Protein AF-A0A520A0E2-F1 (afdb_monomer_lite)

pLDDT: mean 92.07, std 6.9, range [66.88, 98.44]

Structure (mmCIF, N/CA/C/O backbone):
data_AF-A0A520A0E2-F1
#
_entry.id   AF-A0A520A0E2-F1
#
loop_
_atom_site.group_PDB
_atom_site.id
_atom_site.type_symbol
_atom_site.label_atom_id
_atom_site.label_alt_id
_atom_site.label_comp_id
_atom_site.label_asym_id
_atom_site.label_entity_id
_atom_site.label_seq_id
_atom_site.pdbx_PDB_ins_code
_atom_site.Cartn_x
_atom_site.Cartn_y
_atom_site.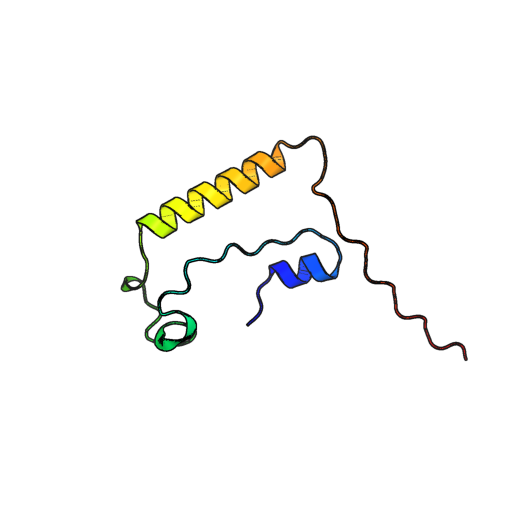Cartn_z
_atom_site.occupancy
_atom_site.B_iso_or_equiv
_atom_site.auth_seq_id
_atom_site.auth_comp_id
_atom_site.auth_asym_id
_atom_site.auth_atom_id
_atom_site.pdbx_PDB_model_num
ATOM 1 N N . GLY A 1 1 ? -6.633 5.422 -13.289 1.00 74.75 1 GLY A N 1
ATOM 2 C CA . GLY A 1 1 ? -6.952 4.093 -12.732 1.00 74.75 1 GLY A CA 1
ATOM 3 C C . GLY A 1 1 ? -7.842 4.234 -11.512 1.00 74.75 1 GLY A C 1
ATOM 4 O O . GLY A 1 1 ? -8.301 5.338 -11.239 1.00 74.75 1 GLY A O 1
ATOM 5 N N . GLY A 1 2 ? -8.065 3.133 -10.799 1.00 86.25 2 GLY A N 1
ATOM 6 C CA . GLY A 1 2 ? -8.772 3.058 -9.517 1.00 86.25 2 GLY A CA 1
ATOM 7 C C . GLY A 1 2 ? -8.118 1.996 -8.628 1.00 86.25 2 GLY A C 1
ATOM 8 O O . GLY A 1 2 ? -7.275 1.239 -9.104 1.00 86.25 2 GLY A O 1
ATOM 9 N N . THR A 1 3 ? -8.449 1.973 -7.343 1.00 93.12 3 THR A N 1
ATOM 10 C CA . THR A 1 3 ? -7.849 1.067 -6.342 1.00 93.12 3 THR A CA 1
ATOM 11 C C . THR A 1 3 ? -8.836 0.844 -5.194 1.00 93.12 3 THR A C 1
ATOM 13 O O . THR A 1 3 ? -9.774 1.620 -5.012 1.00 93.12 3 THR A O 1
ATOM 16 N N . ASP A 1 4 ? -8.630 -0.209 -4.409 1.00 95.44 4 ASP A N 1
ATOM 17 C CA . ASP A 1 4 ? -9.637 -0.782 -3.512 1.00 95.44 4 ASP A CA 1
ATOM 18 C C . ASP A 1 4 ? -10.119 0.159 -2.400 1.00 95.44 4 ASP A C 1
ATOM 20 O O . ASP A 1 4 ? -11.261 0.053 -1.953 1.00 95.44 4 ASP A O 1
ATOM 24 N N . HIS A 1 5 ? -9.303 1.136 -1.983 1.00 95.06 5 HIS A N 1
ATOM 25 C CA . HIS A 1 5 ? -9.716 2.110 -0.964 1.00 95.06 5 HIS A CA 1
ATOM 26 C C . HIS A 1 5 ? -10.966 2.914 -1.369 1.00 95.06 5 HIS A C 1
ATOM 28 O O . HIS A 1 5 ? -11.714 3.362 -0.499 1.00 95.06 5 HIS A O 1
ATOM 34 N N . GLN A 1 6 ? -11.219 3.067 -2.675 1.00 94.94 6 GLN A N 1
ATOM 35 C CA . GLN A 1 6 ? -12.362 3.811 -3.206 1.00 94.94 6 GLN A CA 1
ATOM 36 C C . GLN A 1 6 ? -13.701 3.186 -2.795 1.00 94.94 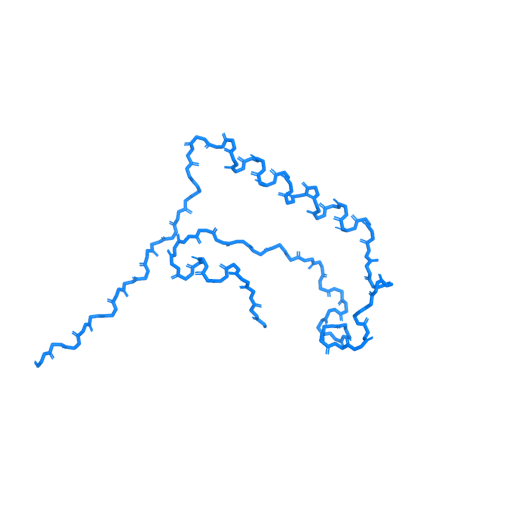6 GLN A C 1
ATOM 38 O O . GLN A 1 6 ? -14.663 3.914 -2.558 1.00 94.94 6 GLN A O 1
ATOM 43 N N . ALA A 1 7 ? -13.768 1.856 -2.659 1.00 93.81 7 ALA A N 1
ATOM 44 C CA . ALA A 1 7 ? -14.985 1.167 -2.233 1.00 93.81 7 ALA A CA 1
ATOM 45 C C . ALA A 1 7 ? -15.372 1.514 -0.783 1.00 93.81 7 ALA A C 1
ATOM 47 O O . ALA A 1 7 ? -16.555 1.628 -0.470 1.00 93.81 7 ALA A O 1
ATOM 48 N N . PHE A 1 8 ? -14.381 1.731 0.087 1.00 93.88 8 PHE A N 1
ATOM 49 C CA . PHE A 1 8 ? -14.599 2.166 1.469 1.00 93.88 8 PHE A CA 1
ATOM 50 C C . PHE A 1 8 ? -14.982 3.646 1.531 1.00 93.88 8 PHE A C 1
ATOM 52 O O . PHE A 1 8 ? -15.949 4.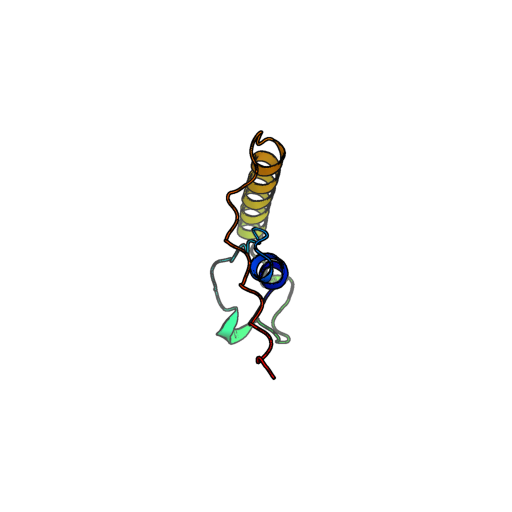004 2.210 1.00 93.88 8 PHE A O 1
ATOM 59 N N . ASP A 1 9 ? -14.274 4.488 0.771 1.00 92.19 9 ASP A N 1
ATOM 60 C CA . ASP A 1 9 ? -14.544 5.927 0.722 1.00 92.19 9 ASP A CA 1
ATOM 61 C C . ASP A 1 9 ? -15.975 6.222 0.248 1.00 92.19 9 ASP A C 1
ATOM 63 O O . ASP A 1 9 ? -16.657 7.075 0.817 1.00 92.19 9 ASP A O 1
ATOM 67 N N . ALA A 1 10 ? -16.470 5.446 -0.723 1.00 91.62 10 ALA A N 1
ATOM 68 C CA . ALA A 1 10 ? -17.824 5.561 -1.266 1.00 91.62 10 ALA A CA 1
ATOM 69 C C . ALA A 1 10 ? -18.938 5.384 -0.218 1.00 91.62 10 ALA A C 1
ATOM 71 O O . ALA A 1 10 ? -20.048 5.873 -0.419 1.00 91.62 10 ALA A O 1
ATOM 72 N N . VAL A 1 11 ? -18.659 4.713 0.902 1.00 91.94 11 VAL A N 1
ATOM 73 C CA . VAL A 1 11 ? -19.612 4.488 2.004 1.00 91.94 11 VAL A CA 1
ATOM 74 C C . VAL A 1 11 ? -19.184 5.192 3.293 1.00 91.94 11 VAL A C 1
ATOM 76 O O . VAL A 1 11 ? -19.559 4.785 4.391 1.00 91.94 11 VAL A O 1
ATOM 79 N N . GLY A 1 12 ? -18.375 6.250 3.179 1.00 92.12 12 GLY A N 1
ATOM 80 C CA . GLY A 1 12 ? -17.951 7.078 4.310 1.00 92.12 12 GLY A CA 1
ATOM 81 C C . GLY A 1 12 ? -16.996 6.383 5.287 1.00 92.12 12 GLY A C 1
ATOM 82 O O . GLY A 1 12 ? -16.764 6.895 6.384 1.00 92.12 12 GLY A O 1
ATOM 83 N N . ILE A 1 13 ? -16.427 5.227 4.926 1.00 93.31 13 ILE A N 1
ATOM 84 C CA . ILE A 1 13 ? -15.374 4.574 5.709 1.00 93.31 13 ILE A CA 1
ATOM 85 C C . ILE A 1 13 ? -14.021 5.119 5.227 1.00 93.31 13 ILE A C 1
ATOM 87 O O . ILE A 1 13 ? -13.747 5.047 4.032 1.00 93.31 13 ILE A O 1
ATOM 91 N N . PRO A 1 14 ? -13.153 5.646 6.115 1.00 94.00 14 PRO A N 1
ATOM 92 C CA . PRO A 1 14 ? -11.841 6.141 5.708 1.00 94.00 14 PRO A CA 1
ATOM 93 C C . PRO A 1 14 ? -11.005 5.046 5.028 1.00 94.00 14 PRO A C 1
ATOM 95 O O . PRO A 1 14 ? -10.542 4.114 5.683 1.00 94.00 14 PRO A O 1
ATOM 98 N N . GLY A 1 15 ? -10.824 5.169 3.714 1.00 93.75 15 GLY A N 1
ATOM 99 C CA . GLY A 1 15 ? -9.916 4.360 2.906 1.00 93.75 15 GLY A CA 1
ATOM 100 C C . GLY A 1 15 ? -8.728 5.203 2.449 1.00 93.75 15 GLY A C 1
ATOM 101 O O . GLY A 1 15 ? -8.896 6.364 2.081 1.00 93.75 15 GLY A O 1
ATOM 102 N N . PHE A 1 16 ? -7.529 4.624 2.453 1.00 93.00 16 PHE A N 1
ATOM 103 C CA . PHE A 1 16 ? -6.296 5.319 2.082 1.00 93.00 16 PHE A CA 1
ATOM 104 C C . PHE A 1 16 ? -5.570 4.573 0.967 1.00 93.00 16 PHE A C 1
ATOM 106 O O . PHE A 1 16 ? -5.475 3.347 0.993 1.00 93.00 16 PHE A O 1
ATOM 113 N N . GLN A 1 17 ? -5.012 5.324 0.020 1.00 93.81 17 GLN A N 1
ATOM 114 C CA . GLN A 1 17 ? -4.019 4.822 -0.920 1.00 93.81 17 GLN A CA 1
ATOM 115 C C . GLN A 1 17 ? -2.652 5.374 -0.529 1.00 93.81 17 GLN A C 1
ATOM 117 O O . GLN A 1 17 ? -2.492 6.583 -0.370 1.00 93.81 17 GLN A O 1
ATOM 122 N N . PHE A 1 18 ? -1.663 4.495 -0.416 1.00 91.88 18 PHE A N 1
ATOM 123 C CA . PHE A 1 18 ? -0.264 4.886 -0.286 1.00 91.88 18 PHE A CA 1
ATOM 124 C C . PHE A 1 18 ? 0.355 4.848 -1.681 1.00 91.88 18 PHE A C 1
ATOM 126 O O . PHE A 1 18 ? 0.422 3.789 -2.301 1.00 91.88 18 PHE A O 1
ATOM 133 N N . ILE A 1 19 ? 0.724 6.016 -2.202 1.00 86.81 19 ILE A N 1
ATOM 134 C CA . ILE A 1 19 ? 1.250 6.177 -3.560 1.00 86.81 19 ILE A CA 1
ATOM 135 C C . ILE A 1 19 ? 2.762 6.396 -3.470 1.00 86.81 19 ILE A C 1
ATOM 137 O O . ILE A 1 19 ? 3.227 7.183 -2.645 1.00 86.81 19 ILE A O 1
ATOM 141 N N . GLN A 1 20 ? 3.511 5.671 -4.298 1.00 87.44 20 GLN A N 1
ATOM 142 C CA . GLN A 1 20 ? 4.957 5.828 -4.463 1.00 87.44 20 GLN A CA 1
ATOM 143 C C . GLN A 1 20 ? 5.269 6.994 -5.413 1.00 87.44 20 GLN A C 1
ATOM 145 O O . GLN A 1 20 ? 4.370 7.523 -6.069 1.00 87.44 20 GLN A O 1
ATOM 150 N N . ASP A 1 21 ? 6.540 7.388 -5.513 1.00 89.88 21 ASP A N 1
ATOM 151 C CA . ASP A 1 21 ? 6.960 8.260 -6.612 1.00 89.88 21 ASP A CA 1
ATOM 152 C C . ASP A 1 21 ? 6.556 7.610 -7.954 1.00 89.88 21 ASP A C 1
ATOM 154 O O . ASP A 1 21 ? 6.778 6.408 -8.128 1.00 89.88 21 ASP A O 1
ATOM 158 N N . PRO A 1 22 ? 5.927 8.348 -8.889 1.00 88.62 22 PRO A N 1
ATOM 159 C CA . PRO A 1 22 ? 5.482 7.784 -10.153 1.00 88.62 22 PRO A CA 1
ATOM 160 C C . PRO A 1 22 ? 6.570 7.085 -10.973 1.00 88.62 22 PRO A C 1
ATOM 162 O O . PRO A 1 22 ? 6.211 6.187 -11.731 1.00 88.62 22 PRO A O 1
ATOM 165 N N . MET A 1 23 ? 7.847 7.483 -10.869 1.00 91.12 23 MET A N 1
ATOM 166 C CA . MET A 1 23 ? 8.944 6.955 -11.700 1.00 91.12 23 MET A CA 1
ATOM 167 C C . MET A 1 23 ? 8.497 6.767 -13.171 1.00 91.12 23 MET A C 1
ATOM 169 O O . MET A 1 23 ? 7.937 7.678 -13.787 1.00 91.12 23 MET A O 1
ATOM 173 N N . ASP A 1 24 ? 8.653 5.556 -13.709 1.00 91.50 24 ASP A N 1
ATOM 174 C CA . ASP A 1 24 ? 8.266 5.189 -15.071 1.00 91.50 24 ASP A CA 1
ATOM 175 C C . ASP A 1 24 ? 6.901 4.469 -15.117 1.00 91.50 24 ASP A C 1
ATOM 177 O O . ASP A 1 24 ? 6.562 3.835 -16.121 1.00 91.50 24 ASP A O 1
ATOM 181 N N . TYR A 1 25 ? 6.110 4.532 -14.035 1.00 92.69 25 TYR A N 1
ATOM 182 C CA . TYR A 1 25 ? 4.889 3.741 -13.850 1.00 92.69 25 TYR A CA 1
ATOM 183 C C . TYR A 1 25 ? 3.923 3.901 -15.020 1.00 92.69 25 TYR A C 1
ATOM 185 O O . TYR A 1 25 ? 3.595 2.940 -15.706 1.00 92.69 25 TYR A O 1
ATOM 193 N N . ASN A 1 26 ? 3.517 5.137 -15.309 1.00 92.00 26 ASN A N 1
ATOM 194 C CA . ASN A 1 26 ? 2.514 5.404 -16.342 1.00 92.00 26 ASN A CA 1
ATOM 195 C C . ASN A 1 26 ? 3.065 5.347 -17.774 1.00 92.00 26 ASN A C 1
ATOM 197 O O . ASN A 1 26 ? 2.284 5.343 -18.721 1.00 92.00 26 ASN A O 1
ATOM 201 N N . THR A 1 27 ? 4.387 5.375 -17.948 1.00 94.00 27 THR A N 1
ATOM 202 C CA . THR A 1 27 ? 5.020 5.502 -19.268 1.00 94.00 27 THR A CA 1
ATOM 203 C C . THR A 1 27 ? 5.596 4.189 -19.775 1.00 94.00 27 THR A C 1
ATOM 205 O O . THR A 1 27 ? 5.711 4.026 -20.989 1.00 94.00 27 THR A O 1
ATOM 208 N N . ARG A 1 28 ? 5.965 3.264 -18.878 1.00 92.94 28 ARG A N 1
ATOM 209 C CA . ARG A 1 28 ? 6.675 2.035 -19.249 1.00 92.94 28 ARG A CA 1
ATOM 210 C C . ARG A 1 28 ? 6.213 0.779 -18.526 1.00 92.94 28 ARG A C 1
ATOM 212 O O . ARG A 1 28 ? 6.069 -0.246 -19.186 1.00 92.94 28 ARG A O 1
ATOM 219 N N . THR A 1 29 ? 6.032 0.812 -17.205 1.00 94.19 29 THR A N 1
ATOM 220 C CA . THR A 1 29 ? 5.880 -0.434 -16.426 1.00 94.19 29 THR A CA 1
ATOM 221 C C . THR A 1 29 ? 4.432 -0.851 -16.212 1.00 94.19 29 THR A C 1
ATOM 223 O O . THR A 1 29 ? 4.123 -2.032 -16.308 1.00 94.19 29 THR A O 1
ATOM 226 N N . HIS A 1 30 ? 3.514 0.082 -15.959 1.00 94.50 30 HIS A N 1
ATOM 227 C CA . HIS A 1 30 ? 2.139 -0.269 -15.616 1.00 94.50 30 HIS A CA 1
ATOM 228 C C . HIS A 1 30 ? 1.444 -1.047 -16.743 1.00 94.50 30 HIS A C 1
ATOM 230 O O . HIS A 1 30 ? 1.348 -0.569 -17.874 1.00 94.50 30 HIS A O 1
ATOM 236 N N . HIS A 1 31 ? 0.924 -2.235 -16.410 1.00 95.50 31 HIS A N 1
ATOM 237 C CA . HIS A 1 31 ? 0.230 -3.132 -17.344 1.00 95.50 31 HIS A CA 1
ATOM 238 C C . HIS A 1 31 ? 1.053 -3.504 -18.588 1.00 95.50 31 HIS A C 1
ATOM 240 O O . HIS A 1 31 ? 0.497 -3.726 -19.666 1.00 95.50 31 HIS A O 1
ATOM 246 N N . SER A 1 32 ? 2.373 -3.596 -18.449 1.00 95.75 32 SER A N 1
ATOM 247 C CA . SER A 1 32 ? 3.254 -4.062 -19.513 1.00 95.75 32 SER A CA 1
ATOM 248 C C . SER A 1 32 ? 4.047 -5.291 -19.071 1.00 95.75 32 SER A C 1
ATOM 250 O O . SER A 1 32 ? 4.041 -5.695 -17.911 1.00 95.75 32 SER A O 1
ATOM 252 N N . ASN A 1 33 ? 4.761 -5.898 -20.014 1.00 96.62 33 ASN A N 1
ATOM 253 C CA . ASN A 1 33 ? 5.741 -6.942 -19.726 1.00 96.62 33 ASN A CA 1
ATOM 254 C C . ASN A 1 33 ? 7.046 -6.391 -19.113 1.00 96.62 33 ASN A C 1
ATOM 256 O O . ASN A 1 33 ? 7.951 -7.173 -18.835 1.00 96.62 33 ASN A O 1
ATOM 260 N N . GLU A 1 34 ? 7.159 -5.070 -18.930 1.00 96.12 34 GLU A N 1
ATOM 261 C CA . GLU A 1 34 ? 8.266 -4.424 -18.221 1.00 96.12 34 GLU A CA 1
ATOM 262 C C . GLU A 1 34 ? 8.037 -4.351 -16.695 1.00 96.12 34 GLU A C 1
ATOM 264 O O . GLU A 1 34 ? 8.948 -3.930 -15.982 1.00 96.12 34 GLU A O 1
ATOM 269 N N . ASP A 1 35 ? 6.868 -4.761 -16.179 1.00 95.50 35 ASP A N 1
ATOM 270 C CA . ASP A 1 35 ? 6.584 -4.863 -14.737 1.00 95.50 35 ASP A CA 1
ATOM 271 C C . ASP A 1 35 ? 7.223 -6.123 -14.134 1.00 95.50 35 ASP A C 1
ATOM 273 O O . ASP A 1 35 ? 6.610 -7.188 -14.024 1.00 95.50 35 ASP A O 1
ATOM 277 N N . THR A 1 36 ? 8.513 -6.028 -13.823 1.00 95.81 36 THR A N 1
ATOM 278 C CA . THR A 1 36 ? 9.323 -7.145 -13.329 1.00 95.81 36 THR A CA 1
ATOM 279 C C . THR A 1 36 ? 9.991 -6.816 -11.999 1.00 95.81 36 THR A C 1
ATOM 281 O O . THR A 1 36 ? 10.073 -5.662 -11.582 1.00 95.81 36 THR A O 1
ATOM 284 N N . TYR A 1 37 ? 10.524 -7.848 -11.339 1.00 96.19 37 TYR A N 1
ATOM 285 C CA . TYR A 1 37 ? 11.230 -7.723 -10.060 1.00 96.19 37 TYR A CA 1
ATOM 286 C C . TYR A 1 37 ? 12.354 -6.673 -10.083 1.00 96.19 37 TYR A C 1
ATOM 288 O O . TYR A 1 37 ? 12.529 -5.939 -9.116 1.00 96.19 37 TYR A O 1
ATOM 296 N N . ASP A 1 38 ? 13.064 -6.542 -11.205 1.00 95.06 38 ASP A N 1
ATOM 297 C CA . ASP A 1 38 ? 14.191 -5.611 -11.347 1.00 95.06 38 ASP A CA 1
ATOM 298 C C . ASP A 1 38 ? 13.775 -4.130 -11.304 1.00 95.06 38 ASP A C 1
ATOM 300 O O . ASP A 1 38 ? 14.626 -3.250 -11.196 1.00 95.06 38 ASP A O 1
ATOM 304 N N . ARG A 1 39 ? 12.471 -3.833 -11.399 1.00 93.56 39 ARG A N 1
ATOM 305 C CA . ARG A 1 39 ? 11.930 -2.473 -11.257 1.00 93.56 39 ARG A CA 1
ATOM 306 C C . ARG A 1 39 ? 11.703 -2.068 -9.803 1.00 93.56 39 ARG A C 1
ATOM 308 O O . ARG A 1 39 ? 11.415 -0.903 -9.546 1.00 93.56 39 ARG A O 1
ATOM 315 N N . LEU A 1 40 ? 11.817 -3.003 -8.859 1.00 93.94 40 LEU A N 1
ATOM 316 C CA . LEU A 1 40 ? 11.648 -2.721 -7.439 1.00 93.94 40 LEU A CA 1
ATOM 317 C C . LEU A 1 40 ? 12.858 -1.970 -6.877 1.00 93.94 40 LEU A C 1
ATOM 319 O O . LEU A 1 40 ? 14.007 -2.347 -7.096 1.00 93.94 40 LEU A O 1
ATOM 323 N N . VAL A 1 41 ? 12.586 -0.950 -6.065 1.00 95.50 41 VAL A N 1
ATOM 324 C CA . VAL A 1 41 ? 13.606 -0.224 -5.302 1.00 95.50 41 VAL A CA 1
ATOM 325 C C . VAL A 1 41 ? 13.512 -0.662 -3.843 1.00 95.50 41 VAL A C 1
ATOM 327 O O . VAL A 1 41 ? 12.582 -0.293 -3.128 1.00 95.50 41 VAL A O 1
ATOM 330 N N . GLU A 1 42 ? 14.468 -1.480 -3.394 1.00 97.06 42 GLU A N 1
ATOM 331 C CA . GLU A 1 42 ? 14.445 -2.105 -2.061 1.00 97.06 42 GLU A CA 1
ATOM 332 C C . GLU A 1 42 ? 14.278 -1.083 -0.923 1.00 97.06 42 GLU A C 1
ATOM 334 O O . GLU A 1 42 ? 13.485 -1.288 -0.002 1.00 97.06 42 GLU A O 1
ATOM 339 N N . GLU A 1 43 ? 14.987 0.043 -0.998 1.00 97.31 43 GLU A N 1
ATOM 340 C CA . GLU A 1 43 ? 14.914 1.095 0.018 1.00 97.31 43 GLU A CA 1
ATOM 341 C C . GLU A 1 43 ? 13.527 1.754 0.080 1.00 97.31 43 GLU A C 1
ATOM 343 O O . GLU A 1 43 ? 13.007 2.002 1.173 1.00 97.31 43 GLU A O 1
ATOM 348 N N . ASP A 1 44 ? 12.869 1.948 -1.066 1.00 96.56 44 ASP A N 1
ATOM 349 C CA . ASP A 1 44 ? 11.509 2.491 -1.113 1.00 96.56 44 ASP A CA 1
ATOM 350 C C . ASP A 1 44 ? 10.479 1.485 -0.592 1.00 96.56 44 ASP A C 1
ATOM 352 O O . ASP A 1 44 ? 9.523 1.877 0.087 1.00 96.56 44 ASP A O 1
ATOM 356 N N . LEU A 1 45 ? 10.691 0.182 -0.821 1.00 96.56 45 LEU A N 1
ATOM 357 C CA . LEU A 1 45 ? 9.864 -0.877 -0.237 1.00 96.56 45 LEU A CA 1
ATOM 358 C C . LEU A 1 45 ? 9.972 -0.890 1.293 1.00 96.56 45 LEU A C 1
ATOM 360 O O . LEU A 1 45 ? 8.947 -0.880 1.979 1.00 96.56 45 LEU A O 1
ATOM 364 N N . LYS A 1 46 ? 11.192 -0.846 1.846 1.00 98.06 46 LYS A N 1
ATOM 365 C CA . LYS A 1 46 ? 11.422 -0.787 3.303 1.00 98.06 46 LYS A CA 1
ATOM 366 C C . LYS A 1 46 ? 10.803 0.462 3.923 1.00 98.06 46 LYS A C 1
ATOM 368 O O . LYS A 1 46 ? 10.141 0.382 4.964 1.00 98.06 46 LYS A O 1
ATOM 373 N N . ARG A 1 47 ? 10.982 1.620 3.283 1.00 97.12 47 ARG A N 1
ATOM 374 C CA . ARG A 1 47 ? 10.384 2.883 3.730 1.00 97.12 47 ARG A CA 1
ATOM 375 C C . ARG A 1 47 ? 8.858 2.813 3.709 1.00 97.12 47 ARG A C 1
ATOM 377 O O . ARG A 1 47 ? 8.230 3.149 4.711 1.00 97.12 47 ARG A O 1
ATOM 384 N N . SER A 1 48 ? 8.269 2.339 2.613 1.00 97.12 48 SER A N 1
ATOM 385 C CA . SER A 1 48 ? 6.814 2.190 2.478 1.00 97.12 48 SER A CA 1
ATOM 386 C C . SER A 1 48 ? 6.251 1.254 3.547 1.00 97.12 48 SER A C 1
ATOM 388 O O . SER A 1 48 ? 5.290 1.609 4.228 1.00 97.12 48 SER A O 1
ATOM 390 N N . ALA A 1 49 ? 6.893 0.103 3.768 1.00 97.81 49 ALA A N 1
ATOM 391 C CA . ALA A 1 49 ? 6.503 -0.844 4.808 1.00 97.81 49 ALA A CA 1
ATOM 392 C C . ALA A 1 49 ? 6.556 -0.215 6.208 1.00 97.81 49 ALA A C 1
ATOM 394 O O . ALA A 1 49 ? 5.621 -0.370 6.991 1.00 97.81 49 ALA A O 1
ATOM 395 N N . THR A 1 50 ? 7.605 0.557 6.504 1.00 98.31 50 THR A N 1
ATOM 396 C CA . THR A 1 50 ? 7.756 1.255 7.791 1.00 98.31 50 THR A CA 1
ATOM 397 C C . THR A 1 50 ? 6.645 2.283 8.008 1.00 98.31 50 THR A C 1
ATOM 399 O O . THR A 1 50 ? 6.068 2.346 9.096 1.00 98.31 50 THR A O 1
ATOM 402 N N . ILE A 1 51 ? 6.308 3.068 6.980 1.00 97.50 51 ILE A N 1
ATOM 403 C CA . ILE A 1 51 ? 5.236 4.072 7.040 1.00 97.50 51 ILE A CA 1
ATOM 404 C C . ILE A 1 51 ? 3.881 3.395 7.253 1.00 97.50 51 ILE A C 1
ATOM 406 O O . ILE A 1 51 ? 3.145 3.789 8.155 1.00 97.50 51 ILE A O 1
ATOM 410 N N . ILE A 1 52 ? 3.563 2.363 6.465 1.00 97.94 52 ILE A N 1
ATOM 411 C CA . ILE A 1 52 ? 2.281 1.652 6.555 1.00 97.94 52 ILE A CA 1
ATOM 412 C C . ILE A 1 52 ? 2.146 0.965 7.916 1.00 97.94 52 ILE A C 1
ATOM 414 O O . ILE A 1 52 ? 1.118 1.122 8.570 1.00 97.94 52 ILE A O 1
ATOM 418 N N . ALA A 1 53 ? 3.183 0.267 8.388 1.00 98.44 53 ALA A N 1
ATOM 419 C CA . ALA A 1 53 ? 3.173 -0.375 9.702 1.00 98.44 53 ALA A CA 1
ATOM 420 C C . ALA A 1 53 ? 2.971 0.648 10.829 1.00 98.44 53 ALA A C 1
ATOM 422 O O . ALA A 1 53 ? 2.140 0.446 11.713 1.00 98.44 53 ALA A O 1
ATOM 423 N N . SER A 1 54 ? 3.678 1.780 10.761 1.00 98.38 54 SER A N 1
ATOM 424 C CA . SER A 1 54 ? 3.536 2.866 11.734 1.00 98.38 54 SER A CA 1
ATOM 425 C C . SER A 1 54 ? 2.137 3.479 11.700 1.00 98.38 54 SER A C 1
ATOM 427 O O . SER A 1 54 ? 1.570 3.776 12.751 1.00 98.38 54 SER A O 1
ATOM 429 N N . PHE A 1 55 ? 1.561 3.668 10.511 1.00 97.06 55 PHE A N 1
ATOM 430 C CA . PHE A 1 55 ? 0.197 4.164 10.357 1.00 97.06 55 PHE A CA 1
ATOM 431 C C . PHE A 1 55 ? -0.804 3.193 10.983 1.00 97.06 55 PHE A C 1
ATOM 433 O O . PHE A 1 55 ? -1.570 3.597 11.853 1.00 97.06 55 PHE A O 1
ATOM 440 N N . VAL A 1 56 ? -0.743 1.909 10.614 1.00 97.06 56 VAL A N 1
ATOM 441 C CA . VAL A 1 56 ? -1.640 0.867 11.131 1.00 97.06 56 VAL A CA 1
ATOM 442 C C . VAL A 1 56 ? -1.560 0.783 12.654 1.00 97.06 56 VAL A C 1
ATOM 444 O O . VAL A 1 56 ? -2.599 0.876 13.304 1.00 97.06 56 VAL A O 1
ATOM 447 N N . TYR A 1 57 ? -0.353 0.711 13.221 1.00 98.44 57 TYR A N 1
ATOM 448 C CA . TYR A 1 57 ? -0.151 0.668 14.670 1.00 98.44 57 TYR A CA 1
ATOM 449 C C . TYR A 1 57 ? -0.755 1.890 15.368 1.00 98.44 57 TYR A C 1
ATOM 451 O O . TYR A 1 57 ? -1.594 1.769 16.251 1.00 98.44 57 TYR A O 1
ATOM 459 N N . ASN A 1 58 ? -0.415 3.103 14.929 1.00 97.31 58 ASN A N 1
ATOM 460 C CA . ASN A 1 58 ? -0.977 4.294 15.564 1.00 97.31 58 ASN A CA 1
ATOM 461 C C . ASN A 1 58 ? -2.503 4.359 15.416 1.00 97.31 58 ASN A C 1
ATOM 463 O O . ASN A 1 58 ? -3.176 4.867 16.305 1.00 97.31 58 ASN A O 1
ATOM 467 N N . THR A 1 59 ? -3.071 3.849 14.319 1.00 96.06 59 THR A N 1
ATOM 468 C CA . THR A 1 59 ? -4.529 3.790 14.164 1.00 96.06 59 THR A CA 1
ATOM 469 C C . THR A 1 59 ? -5.197 2.725 15.031 1.00 96.06 59 THR A C 1
ATOM 471 O O . THR A 1 59 ? -6.333 2.960 15.441 1.00 96.06 59 THR A O 1
ATOM 474 N N . SER A 1 60 ? -4.522 1.614 15.355 1.00 96.50 60 SER A N 1
ATOM 475 C CA . SER A 1 60 ? -5.054 0.590 16.267 1.00 96.50 60 SER A CA 1
ATOM 476 C C . SER A 1 60 ? -5.064 1.054 17.719 1.00 96.50 60 SER A C 1
ATOM 478 O O . SER A 1 60 ? -6.007 0.753 18.443 1.00 96.50 60 SER A O 1
ATOM 480 N N . GLU A 1 61 ? -4.071 1.850 18.123 1.00 98.19 61 GLU A N 1
ATOM 481 C CA . GLU A 1 61 ? -3.924 2.307 19.513 1.00 98.19 61 GLU A CA 1
ATOM 482 C C . GLU A 1 61 ? -4.763 3.552 19.854 1.00 98.19 61 GLU A C 1
ATOM 484 O O . GLU A 1 61 ? -4.777 4.026 20.994 1.00 98.19 61 GLU A O 1
ATOM 489 N N . ARG A 1 62 ? -5.482 4.128 18.884 1.00 97.25 62 ARG A N 1
ATOM 490 C CA . ARG A 1 62 ? -6.319 5.311 19.124 1.00 97.25 62 ARG A CA 1
ATOM 491 C C . ARG A 1 62 ? -7.558 4.970 19.944 1.00 97.25 62 ARG A C 1
ATOM 493 O O . ARG A 1 62 ? -8.356 4.119 19.572 1.00 97.25 62 ARG A O 1
ATOM 500 N N . THR A 1 63 ? -7.830 5.781 20.967 1.00 97.88 63 THR A N 1
ATOM 501 C CA . THR A 1 63 ? -9.100 5.727 21.716 1.00 97.88 63 THR A CA 1
ATOM 502 C C . THR A 1 63 ? -10.304 6.147 20.868 1.00 97.88 63 THR A C 1
ATOM 504 O O . THR A 1 63 ? -11.423 5.696 21.096 1.00 97.88 63 THR A O 1
ATOM 507 N N . GLN A 1 64 ? -10.092 7.038 19.896 1.00 96.81 64 GLN A N 1
ATOM 508 C CA . GLN A 1 64 ? -11.144 7.581 19.039 1.00 96.81 64 GLN A CA 1
ATOM 509 C C . GLN A 1 64 ? -10.937 7.180 17.582 1.00 96.81 64 GLN A C 1
ATOM 511 O O . GLN A 1 64 ? -9.823 7.259 17.049 1.00 96.81 64 GLN A O 1
ATOM 516 N N . GLN A 1 65 ? -12.043 6.845 16.917 1.00 93.12 65 GLN A N 1
ATOM 517 C CA . GLN A 1 65 ? -12.053 6.558 15.486 1.00 93.12 65 GLN A CA 1
ATOM 518 C C . GLN A 1 65 ? -11.506 7.739 14.668 1.00 93.12 65 GLN A C 1
ATOM 520 O O . GLN A 1 65 ? -11.547 8.899 15.087 1.00 93.12 65 GLN A O 1
ATOM 525 N N . ILE A 1 66 ? -10.984 7.436 13.480 1.00 94.06 66 ILE A N 1
ATOM 526 C CA . ILE A 1 66 ? -10.631 8.461 12.495 1.00 94.06 66 ILE A CA 1
ATOM 527 C C . ILE A 1 66 ? -11.924 9.175 12.060 1.00 94.06 66 ILE A C 1
ATOM 529 O O . ILE A 1 66 ? -12.929 8.491 11.835 1.00 94.06 66 ILE A O 1
ATOM 533 N N . PRO A 1 67 ? -11.922 10.519 11.940 1.00 93.69 67 PRO A N 1
ATOM 534 C CA . PRO A 1 67 ? -13.065 11.258 11.420 1.00 93.69 67 PRO A CA 1
ATOM 535 C C . PRO A 1 67 ? -13.550 10.682 10.087 1.00 93.69 67 PRO A C 1
ATOM 537 O O . PRO A 1 67 ? -12.753 10.411 9.189 1.00 93.69 67 PRO A O 1
ATOM 540 N N . ARG A 1 68 ? -14.864 10.483 9.978 1.00 93.44 68 ARG A N 1
ATOM 541 C CA . ARG A 1 68 ? -15.514 9.919 8.792 1.00 93.44 68 ARG A CA 1
ATOM 542 C C . ARG A 1 68 ? -16.163 11.021 7.967 1.00 93.44 68 ARG A C 1
ATOM 544 O O . ARG A 1 68 ? -16.617 12.020 8.524 1.00 93.44 68 ARG A O 1
ATOM 551 N N . LYS A 1 69 ? -16.222 10.823 6.651 1.00 90.06 69 LYS A N 1
ATOM 552 C CA . LYS A 1 69 ? -17.033 11.661 5.760 1.00 90.06 69 LYS A CA 1
ATOM 553 C C . LYS A 1 69 ? -18.516 11.389 6.021 1.00 90.06 69 LYS A C 1
ATOM 555 O O . LYS A 1 69 ? -18.878 10.303 6.475 1.00 90.06 69 LYS A O 1
ATOM 560 N N . GLU A 1 70 ? -19.368 12.364 5.720 1.00 88.31 70 GLU A N 1
ATOM 561 C CA . GLU A 1 70 ? -20.812 12.130 5.709 1.00 88.31 70 GLU A CA 1
ATOM 562 C C . GLU A 1 70 ? -21.165 11.059 4.671 1.00 88.31 70 GLU A C 1
ATOM 564 O O . GLU A 1 70 ? -20.553 10.983 3.602 1.00 88.31 70 GLU A O 1
ATOM 569 N N . LEU A 1 71 ? -22.152 10.223 4.995 1.00 87.31 71 LEU A N 1
ATOM 570 C CA . LEU A 1 71 ? -22.640 9.220 4.057 1.00 87.31 71 LEU A CA 1
ATOM 571 C C . LEU A 1 71 ? -23.289 9.903 2.843 1.00 87.31 71 LEU A C 1
ATOM 573 O O . LEU A 1 71 ? -23.963 10.926 3.013 1.00 87.31 71 LEU A O 1
ATOM 577 N N . PRO A 1 72 ? -23.153 9.330 1.632 1.00 82.19 72 PRO A N 1
ATOM 578 C CA . PRO A 1 72 ? -23.905 9.801 0.481 1.00 82.19 72 PRO A CA 1
ATOM 579 C C . PRO A 1 72 ? -25.398 9.818 0.806 1.00 82.19 72 PRO A C 1
ATOM 581 O O . PRO A 1 72 ? -25.942 8.852 1.349 1.00 82.19 72 PRO A O 1
ATOM 584 N N . LYS A 1 73 ? -26.079 10.914 0.463 1.00 83.31 73 LYS A N 1
ATOM 585 C CA . LYS A 1 73 ? -27.537 10.968 0.575 1.00 83.31 73 LYS A CA 1
ATOM 586 C C . LYS A 1 73 ? -28.123 9.953 -0.401 1.00 83.31 73 LYS A C 1
ATOM 588 O O . LYS A 1 73 ? -27.781 9.973 -1.583 1.00 83.31 73 LYS A O 1
ATOM 593 N N . VAL A 1 74 ? -29.000 9.080 0.093 1.00 78.31 74 VAL A N 1
ATOM 594 C CA . VAL A 1 74 ? -29.784 8.196 -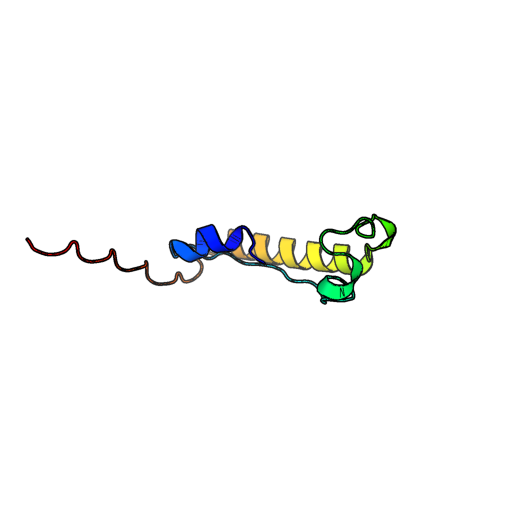0.775 1.00 78.31 74 VAL A CA 1
ATOM 595 C C . VAL A 1 74 ? -30.564 9.095 -1.741 1.00 78.31 74 VAL A C 1
ATOM 597 O O . VAL A 1 74 ? -31.229 10.019 -1.261 1.00 78.31 74 VAL A O 1
ATOM 600 N N . PRO A 1 75 ? -30.465 8.892 -3.069 1.00 77.19 75 PRO A N 1
AT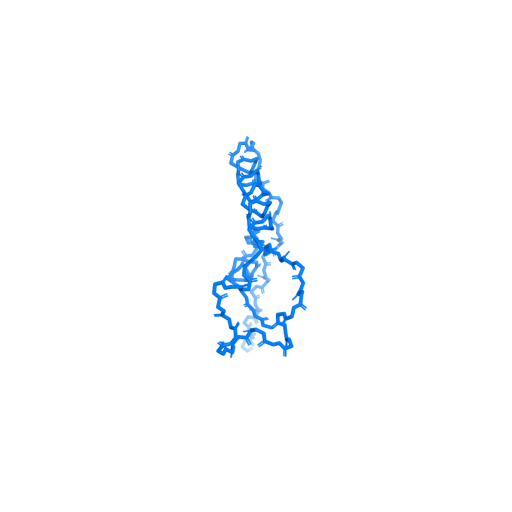OM 601 C CA . PRO A 1 75 ? -31.266 9.651 -4.017 1.00 77.19 75 PRO A CA 1
ATOM 602 C C . PRO A 1 75 ? -32.735 9.517 -3.628 1.00 77.19 75 PRO A C 1
ATOM 604 O O . PRO A 1 75 ? -33.211 8.398 -3.424 1.00 77.19 75 PRO A O 1
ATOM 607 N N . GLU A 1 76 ? -33.441 10.639 -3.488 1.00 76.75 76 GLU A N 1
ATOM 608 C CA . GLU A 1 76 ? -34.878 10.588 -3.241 1.00 76.75 76 GLU A CA 1
ATOM 609 C C . GLU A 1 76 ? -35.522 9.785 -4.375 1.00 76.75 76 GLU A C 1
ATOM 611 O O . GLU A 1 76 ? -35.359 10.110 -5.553 1.00 76.75 76 GLU A O 1
ATOM 616 N N . THR A 1 77 ? -36.224 8.705 -4.028 1.00 75.56 77 THR A N 1
ATOM 617 C CA . THR A 1 77 ? -37.080 8.012 -4.991 1.00 75.56 77 THR A CA 1
ATOM 618 C C . THR A 1 77 ? -38.033 9.041 -5.590 1.00 75.56 77 THR A C 1
ATOM 620 O O . THR A 1 77 ? -38.646 9.781 -4.809 1.00 75.56 77 THR A O 1
ATOM 623 N N . PRO A 1 78 ? -38.177 9.108 -6.929 1.00 72.69 78 PRO A N 1
ATOM 624 C CA . PRO A 1 78 ? -39.140 10.007 -7.543 1.00 72.69 78 PRO A CA 1
ATOM 625 C C . PRO A 1 78 ? -40.497 9.798 -6.876 1.00 72.69 78 PRO A C 1
ATOM 627 O O . PRO A 1 78 ? -40.970 8.662 -6.776 1.00 72.69 78 PRO A O 1
ATOM 630 N N . LYS A 1 79 ? -41.088 10.878 -6.357 1.00 66.88 79 LYS A N 1
ATOM 631 C CA . LYS A 1 79 ? -42.475 10.826 -5.893 1.00 66.88 79 LYS A CA 1
ATOM 632 C C . LYS A 1 79 ? -43.350 10.440 -7.097 1.00 66.88 79 LYS A C 1
ATOM 634 O O . LYS A 1 79 ? -43.040 10.90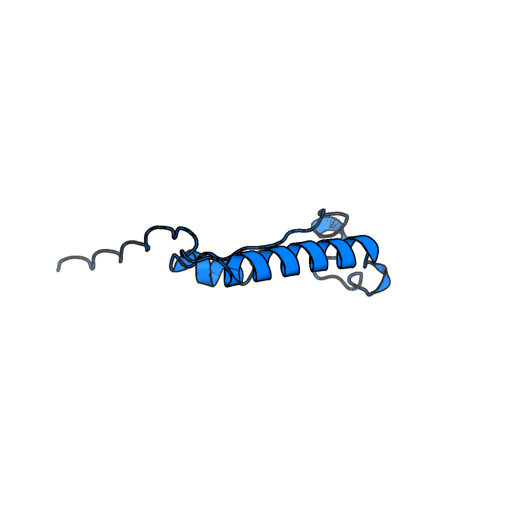7 -8.196 1.00 66.88 79 LYS A O 1
ATOM 639 N N . PRO A 1 80 ? -44.352 9.566 -6.904 1.00 72.25 80 PRO A N 1
ATOM 640 C CA . PRO A 1 80 ? -45.230 9.122 -7.982 1.00 72.25 80 PRO A CA 1
ATOM 641 C C . PRO A 1 80 ? -45.942 10.292 -8.667 1.00 72.25 80 PRO A C 1
ATOM 643 O O . PRO A 1 80 ? -46.181 11.321 -7.988 1.00 72.25 80 PRO A O 1
#

Radius of gyration: 18.48 Å; chains: 1; bounding box: 60×20×41 Å

Secondary structure (DSSP, 8-state):
---THHHHHTTT----------TTIIIIITTSTT-SGGG--HHHHHHHHHHHHHHHHHHHS-SSPPPPPPPPPPPPPPP-

Foldseek 3Di:
DDDDQVVCLLFQHRGDDDDDDCPCCVPPQPPDPNVDPVPDDVVSVVVSVVVVVVVVVVQVPDPDHDDTDDGPDDPPDPDD

Sequence (80 aa):
GGTDHQAFDAVGIPGFQFIQDPMDYNTRTHHSNEDTYDRLVEEDLKRSATIIASFVYNTSERTQQIPRKELPKVPETPKP